Protein AF-A0A244EEE1-F1 (afdb_monomer_lite)

Secondary structure (DSSP, 8-state):
-HHHHHHHHHTSPSSEEE--HHHHHHHHHHHHTTSEEEE-PPPEE-GGG-EE-PPEEEEEE-HHHHHHHTTSSGGGS--S--SS----

Sequence (88 aa):
MPMELLRQIAQQTLPCTVYAPAEIDKLRVLRAADLVTAFIPPAEALPHGCESHRPAQVLAITAKGRQALQGQLEDAIAPEHQLARMHP

Foldseek 3Di:
DLLVLLVVCVVDDPFDKAQDPVNLVSVVVCVVVVQFDKAADDWDQDPPRDTDGDIIITHGGDPVNVCVNVVNCVVPPDPDPPPPPDDD

pLDDT: mean 82.54, std 17.15, range [45.22, 97.75]

Structure (mmCIF, N/CA/C/O backbone):
data_AF-A0A244EEE1-F1
#
_entry.id   AF-A0A244EEE1-F1
#
loop_
_atom_site.group_PDB
_atom_site.id
_atom_site.type_symbol
_atom_site.label_atom_id
_atom_site.label_alt_id
_atom_site.label_comp_id
_atom_site.label_asym_id
_atom_site.label_entity_id
_atom_site.label_seq_id
_atom_site.pdbx_PDB_ins_code
_atom_site.Cartn_x
_atom_site.Cartn_y
_atom_site.Cartn_z
_atom_site.occupancy
_atom_site.B_iso_or_equiv
_atom_site.auth_seq_id
_atom_site.auth_comp_id
_atom_site.auth_asym_id
_atom_site.auth_atom_id
_atom_site.pdbx_PDB_model_num
ATOM 1 N N . MET A 1 1 ? 6.452 10.882 -0.429 1.00 84.50 1 MET A N 1
ATOM 2 C CA . MET A 1 1 ? 6.822 9.812 0.551 1.00 84.50 1 MET A CA 1
ATOM 3 C C . MET A 1 1 ? 5.752 8.709 0.572 1.00 84.50 1 MET A C 1
ATOM 5 O O . MET A 1 1 ? 4.638 9.011 0.166 1.00 84.50 1 MET A O 1
ATOM 9 N N . PRO A 1 2 ? 5.999 7.463 1.030 1.00 88.19 2 PRO A N 1
ATOM 10 C CA . PRO A 1 2 ? 4.952 6.427 1.081 1.00 88.19 2 PRO A CA 1
ATOM 11 C C . PRO A 1 2 ? 3.728 6.831 1.920 1.00 88.19 2 PRO A C 1
ATOM 13 O O . PRO A 1 2 ? 2.596 6.649 1.488 1.00 88.19 2 PRO A O 1
ATOM 16 N N . MET A 1 3 ? 3.941 7.471 3.076 1.00 93.00 3 MET A N 1
ATOM 17 C CA . MET A 1 3 ? 2.849 7.965 3.933 1.00 93.00 3 MET A CA 1
ATOM 18 C C . MET A 1 3 ? 2.008 9.070 3.273 1.00 93.00 3 MET A C 1
ATOM 20 O O . MET A 1 3 ? 0.809 9.163 3.512 1.00 93.00 3 MET A O 1
ATOM 24 N N . GLU A 1 4 ? 2.600 9.881 2.398 1.00 92.75 4 GLU A N 1
ATOM 25 C CA . GLU A 1 4 ? 1.867 10.886 1.619 1.00 92.75 4 GLU A CA 1
ATOM 26 C C . GLU A 1 4 ? 0.916 10.223 0.614 1.00 92.75 4 GLU A C 1
ATOM 28 O O . GLU A 1 4 ? -0.250 10.608 0.539 1.00 92.75 4 GLU A O 1
ATOM 33 N N . LEU A 1 5 ? 1.362 9.157 -0.063 1.00 93.75 5 LEU A N 1
ATOM 34 C CA . LEU A 1 5 ? 0.490 8.353 -0.922 1.00 93.75 5 LEU A CA 1
ATOM 35 C C . LEU A 1 5 ? -0.648 7.708 -0.113 1.00 93.75 5 LEU A C 1
ATOM 37 O O . LEU A 1 5 ? -1.797 7.733 -0.547 1.00 93.75 5 LEU A O 1
ATOM 41 N N . LEU A 1 6 ? -0.377 7.188 1.090 1.00 94.81 6 LEU A N 1
ATOM 42 C CA . LEU A 1 6 ? -1.430 6.641 1.957 1.00 94.81 6 LEU A CA 1
ATOM 43 C C . LEU A 1 6 ? -2.505 7.694 2.283 1.00 94.81 6 LEU A C 1
ATOM 45 O O . LEU A 1 6 ? -3.699 7.396 2.222 1.00 94.81 6 LEU A O 1
ATOM 49 N N . ARG A 1 7 ? -2.095 8.938 2.568 1.00 94.56 7 ARG A N 1
ATOM 50 C CA . ARG A 1 7 ? -3.013 10.068 2.804 1.00 94.56 7 ARG A CA 1
ATOM 51 C C . ARG A 1 7 ? -3.816 10.428 1.558 1.00 94.56 7 ARG A C 1
ATOM 53 O O . ARG A 1 7 ? -4.988 10.775 1.675 1.00 94.56 7 ARG A O 1
ATOM 60 N N . GLN A 1 8 ? -3.218 10.350 0.372 1.00 94.38 8 GLN A N 1
ATOM 61 C CA . GLN A 1 8 ? -3.926 10.576 -0.891 1.00 94.38 8 GLN A CA 1
ATOM 62 C C . GLN A 1 8 ? -4.951 9.474 -1.174 1.00 94.38 8 GLN A C 1
ATOM 64 O O . GLN A 1 8 ? -6.079 9.773 -1.552 1.00 94.38 8 GLN A O 1
ATOM 69 N N . ILE A 1 9 ? -4.598 8.206 -0.951 1.00 95.56 9 ILE A N 1
ATOM 70 C CA . ILE A 1 9 ? -5.518 7.065 -1.086 1.00 95.56 9 ILE A CA 1
ATOM 71 C C . ILE A 1 9 ? -6.713 7.224 -0.137 1.00 95.56 9 ILE A C 1
ATOM 73 O O . ILE A 1 9 ? -7.844 6.976 -0.539 1.00 95.56 9 ILE A O 1
ATOM 77 N N . ALA A 1 10 ? -6.488 7.690 1.096 1.00 94.75 10 ALA A N 1
ATOM 78 C CA . ALA A 1 10 ? -7.547 7.895 2.088 1.00 94.75 10 ALA A CA 1
ATOM 79 C C . ALA A 1 10 ? -8.586 8.959 1.699 1.00 94.75 10 ALA A C 1
ATOM 81 O O . ALA A 1 10 ? -9.687 8.960 2.242 1.00 94.75 10 ALA A O 1
ATOM 82 N N . GLN A 1 11 ? -8.241 9.853 0.772 1.00 95.06 11 GLN A N 1
ATOM 83 C CA . GLN A 1 11 ? -9.137 10.885 0.244 1.00 95.06 11 GLN A CA 1
ATOM 84 C C . GLN A 1 11 ? -9.882 10.427 -1.022 1.00 95.06 11 GLN A C 1
ATOM 86 O O . GLN A 1 11 ? -10.719 11.163 -1.539 1.00 95.06 11 GLN A O 1
ATOM 91 N N . GLN A 1 12 ? -9.584 9.233 -1.538 1.00 94.19 12 GLN A N 1
ATOM 92 C CA . GLN A 1 12 ? -10.213 8.679 -2.733 1.00 94.19 12 GLN A CA 1
ATOM 93 C C . GLN A 1 12 ? -11.330 7.695 -2.382 1.00 94.19 12 GLN A C 1
ATOM 95 O O . GLN A 1 12 ? -11.356 7.092 -1.310 1.00 94.19 12 GLN A O 1
ATOM 100 N N . THR A 1 13 ? -12.245 7.492 -3.330 1.00 92.94 13 THR A N 1
ATOM 101 C CA . THR A 1 13 ? -13.204 6.384 -3.249 1.00 92.94 13 THR A CA 1
ATOM 102 C C . THR A 1 13 ? -12.497 5.093 -3.643 1.00 92.94 13 THR A C 1
ATOM 104 O O . THR A 1 13 ? -11.840 5.039 -4.682 1.00 92.94 13 THR A O 1
ATOM 107 N N . LEU A 1 14 ? -12.614 4.063 -2.806 1.00 93.31 14 LEU A N 1
ATOM 108 C CA . LEU A 1 14 ? -12.021 2.753 -3.056 1.00 93.31 14 LEU A CA 1
ATOM 109 C C . LEU A 1 14 ? -13.050 1.801 -3.689 1.00 93.31 14 LEU A C 1
ATOM 111 O O . LEU A 1 14 ? -14.229 1.874 -3.334 1.00 93.31 14 LEU A O 1
ATOM 115 N N . PRO A 1 15 ? -12.620 0.892 -4.584 1.00 95.75 15 PRO A N 1
ATOM 116 C CA . PRO A 1 15 ? -11.238 0.679 -5.032 1.00 95.75 15 PRO A CA 1
ATOM 117 C C . PRO A 1 15 ? -10.727 1.772 -5.990 1.00 95.75 15 PRO A C 1
ATOM 119 O O . PRO A 1 15 ? -11.486 2.285 -6.808 1.00 95.75 15 PRO A O 1
ATOM 122 N N . CYS A 1 16 ? -9.430 2.097 -5.925 1.00 96.00 16 CYS A N 1
ATOM 123 C CA . CYS A 1 16 ? -8.789 3.071 -6.821 1.00 96.00 16 CYS A CA 1
ATOM 124 C C . CYS A 1 16 ? -7.572 2.482 -7.551 1.00 96.00 16 CYS A C 1
ATOM 126 O O . CYS A 1 16 ? -6.921 1.555 -7.063 1.00 96.00 16 CYS A O 1
ATOM 128 N N . THR A 1 17 ? -7.268 3.013 -8.738 1.00 95.88 17 THR A N 1
ATOM 129 C CA . THR A 1 17 ? -6.194 2.513 -9.612 1.00 95.88 17 THR A CA 1
ATOM 130 C C . THR A 1 17 ? -4.993 3.456 -9.598 1.00 95.88 17 THR A C 1
ATOM 132 O O . THR A 1 17 ? -5.145 4.668 -9.736 1.00 95.88 17 THR A O 1
ATOM 135 N N . VAL A 1 18 ? -3.792 2.893 -9.477 1.00 94.38 18 VAL A N 1
ATOM 136 C CA . VAL A 1 18 ? -2.510 3.603 -9.467 1.00 94.38 18 VAL A CA 1
ATOM 137 C C . VAL A 1 18 ? -1.733 3.251 -10.732 1.00 94.38 18 VAL A C 1
ATOM 139 O O . VAL A 1 18 ? -1.421 2.086 -10.973 1.00 94.38 18 VAL A O 1
ATOM 142 N N . TYR A 1 19 ? -1.416 4.268 -11.532 1.00 91.81 19 TYR A N 1
ATOM 143 C CA . TYR A 1 19 ? -0.767 4.105 -12.840 1.00 91.81 19 TYR A CA 1
ATOM 144 C C . TYR A 1 19 ? 0.719 4.467 -12.829 1.00 91.81 19 TYR A C 1
ATOM 146 O O . TYR A 1 19 ? 1.502 3.885 -13.571 1.00 91.81 19 TYR A O 1
ATOM 154 N N . ALA A 1 20 ? 1.112 5.447 -12.013 1.00 91.06 20 ALA A N 1
ATOM 155 C CA . ALA A 1 20 ? 2.470 5.970 -12.026 1.00 91.06 20 ALA A CA 1
ATOM 156 C C . ALA A 1 20 ? 3.447 4.964 -11.384 1.00 91.06 20 ALA A C 1
ATOM 158 O O . ALA A 1 20 ? 3.233 4.601 -10.225 1.00 91.06 20 ALA A O 1
ATOM 159 N N . PRO A 1 21 ? 4.540 4.563 -12.065 1.00 88.50 21 PRO A N 1
ATOM 160 C CA . PRO A 1 21 ? 5.514 3.603 -11.536 1.00 88.50 21 PRO A CA 1
ATOM 161 C C . PRO A 1 21 ? 6.035 3.976 -10.143 1.00 88.50 21 PRO A C 1
ATOM 163 O O . PRO A 1 21 ? 5.968 3.168 -9.223 1.00 88.50 21 PRO A O 1
ATOM 166 N N . ALA A 1 22 ? 6.413 5.243 -9.949 1.00 89.69 22 ALA A N 1
ATOM 167 C CA . ALA A 1 22 ? 6.895 5.744 -8.663 1.00 89.69 22 ALA A CA 1
ATOM 168 C C . ALA A 1 22 ? 5.848 5.654 -7.532 1.00 89.69 22 ALA A C 1
ATOM 170 O O . ALA A 1 22 ? 6.203 5.451 -6.371 1.00 89.69 22 ALA A O 1
ATOM 171 N N . GLU A 1 23 ? 4.556 5.790 -7.848 1.00 93.06 23 GLU A N 1
ATOM 172 C CA . GLU A 1 23 ? 3.478 5.584 -6.873 1.00 93.06 23 GLU A CA 1
ATOM 173 C C . GLU A 1 23 ? 3.244 4.092 -6.611 1.00 93.06 23 GLU A C 1
ATOM 175 O O . GLU A 1 23 ? 2.968 3.705 -5.477 1.00 93.06 23 GLU A O 1
ATOM 180 N N . ILE A 1 24 ? 3.413 3.235 -7.622 1.00 93.19 24 ILE A N 1
ATOM 181 C CA . ILE A 1 24 ? 3.346 1.777 -7.464 1.00 93.19 24 ILE A CA 1
ATOM 182 C C . ILE A 1 24 ? 4.468 1.285 -6.537 1.00 93.19 24 ILE A C 1
ATOM 184 O O . ILE A 1 24 ? 4.209 0.448 -5.674 1.00 93.19 24 ILE A O 1
ATOM 188 N N . ASP A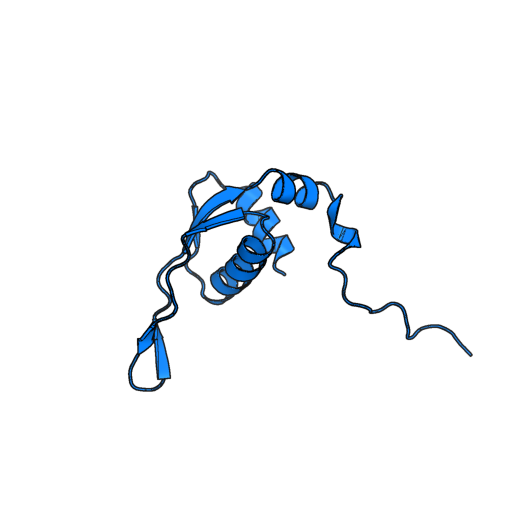 1 25 ? 5.682 1.829 -6.634 1.00 91.50 25 ASP A N 1
ATOM 189 C CA . ASP A 1 25 ? 6.776 1.482 -5.716 1.00 91.50 25 ASP A CA 1
ATOM 190 C C . ASP A 1 25 ? 6.479 1.888 -4.270 1.00 91.50 25 ASP A C 1
ATOM 192 O O . ASP A 1 25 ? 6.645 1.091 -3.344 1.00 91.50 25 ASP A O 1
ATOM 196 N N . LYS A 1 26 ? 5.930 3.087 -4.057 1.00 94.00 26 LYS A N 1
ATOM 197 C CA . LYS A 1 26 ? 5.443 3.503 -2.731 1.00 94.00 26 LYS A CA 1
ATOM 198 C C . LYS A 1 26 ? 4.324 2.584 -2.235 1.00 94.00 26 LYS A C 1
ATOM 200 O O . LYS A 1 26 ? 4.311 2.206 -1.064 1.00 94.00 26 LYS A O 1
ATOM 205 N N . LEU A 1 27 ? 3.406 2.193 -3.116 1.00 95.06 27 LEU A N 1
ATOM 206 C CA . LEU A 1 27 ? 2.310 1.285 -2.792 1.00 95.06 27 LEU A CA 1
ATOM 207 C C . LEU A 1 27 ? 2.820 -0.105 -2.388 1.00 95.06 27 LEU A C 1
ATOM 209 O O . LEU A 1 27 ? 2.256 -0.709 -1.475 1.00 95.06 27 LEU A O 1
ATOM 213 N N . ARG A 1 28 ? 3.908 -0.597 -2.999 1.00 93.44 28 ARG A N 1
ATOM 214 C CA . ARG A 1 28 ? 4.579 -1.844 -2.588 1.00 93.44 28 ARG A CA 1
ATOM 215 C C . ARG A 1 28 ? 5.064 -1.758 -1.144 1.00 93.44 28 ARG A C 1
ATOM 217 O O . ARG A 1 28 ? 4.814 -2.690 -0.384 1.00 93.44 28 ARG A O 1
ATOM 224 N N . VAL A 1 29 ? 5.671 -0.637 -0.749 1.00 95.06 29 VAL A N 1
ATOM 225 C CA . VAL A 1 29 ? 6.105 -0.399 0.640 1.00 95.06 29 VAL A CA 1
ATOM 226 C C . VAL A 1 29 ? 4.908 -0.381 1.597 1.00 95.06 29 VAL A C 1
ATOM 228 O O . VAL A 1 29 ? 4.921 -1.081 2.607 1.00 95.06 29 VAL A O 1
ATOM 231 N N . LEU A 1 30 ? 3.839 0.354 1.267 1.00 96.12 30 LEU A N 1
ATOM 232 C CA . LEU A 1 30 ? 2.625 0.414 2.097 1.00 96.12 30 LEU A CA 1
ATOM 233 C C . LEU A 1 30 ? 1.956 -0.95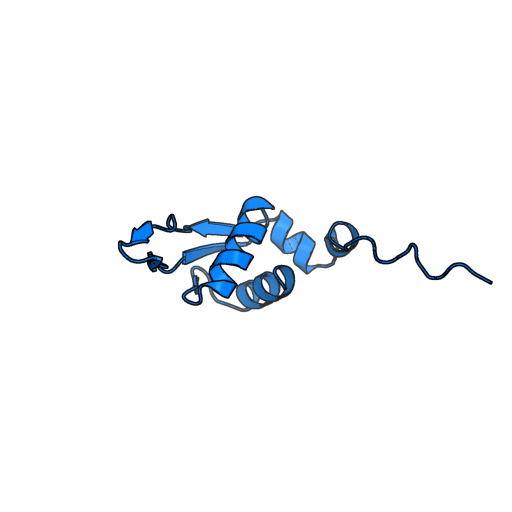8 2.263 1.00 96.12 30 LEU A C 1
ATOM 235 O O . LEU A 1 30 ? 1.489 -1.292 3.354 1.00 96.12 30 LEU A O 1
ATOM 239 N N . ARG A 1 31 ? 1.914 -1.753 1.188 1.00 95.88 31 ARG A N 1
ATOM 240 C CA . ARG A 1 31 ? 1.372 -3.117 1.195 1.00 95.88 31 ARG A CA 1
ATOM 241 C C . ARG A 1 31 ? 2.245 -4.057 2.023 1.00 95.88 31 ARG A C 1
ATOM 243 O O . ARG A 1 31 ? 1.707 -4.815 2.817 1.00 95.88 31 ARG A O 1
ATOM 250 N N . ALA A 1 32 ? 3.568 -3.987 1.878 1.00 95.38 32 ALA A N 1
ATOM 251 C CA . ALA A 1 32 ? 4.506 -4.780 2.677 1.00 95.38 32 ALA A CA 1
ATOM 252 C C . ALA A 1 32 ? 4.432 -4.443 4.177 1.00 95.38 32 ALA A C 1
ATOM 254 O O . ALA A 1 32 ? 4.627 -5.315 5.016 1.00 95.38 32 ALA A O 1
ATOM 255 N N . ALA A 1 33 ? 4.101 -3.194 4.516 1.00 94.94 33 ALA A N 1
ATOM 256 C CA . ALA A 1 33 ? 3.879 -2.743 5.888 1.00 94.94 33 ALA A CA 1
ATOM 257 C C . ALA A 1 33 ? 2.474 -3.068 6.441 1.00 94.94 33 ALA A C 1
ATOM 259 O O . ALA A 1 33 ? 2.170 -2.695 7.580 1.00 94.94 33 ALA A O 1
ATOM 260 N N . ASP A 1 34 ? 1.623 -3.750 5.669 1.00 96.50 34 ASP A N 1
ATOM 261 C CA . ASP A 1 34 ? 0.246 -4.107 6.033 1.00 96.50 34 ASP A CA 1
ATOM 262 C C . ASP A 1 34 ? -0.673 -2.889 6.276 1.00 96.50 34 ASP A C 1
ATOM 264 O O . ASP A 1 34 ? -1.634 -2.933 7.045 1.00 96.50 34 ASP A O 1
ATOM 268 N N . LEU A 1 35 ? -0.380 -1.751 5.635 1.00 96.69 35 LEU A N 1
ATOM 269 C CA . LEU A 1 35 ? -1.179 -0.520 5.759 1.00 96.69 35 LEU A CA 1
ATOM 270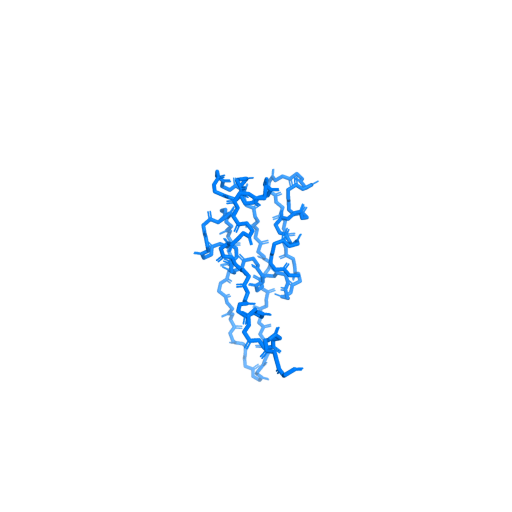 C C . LEU A 1 35 ? -2.337 -0.472 4.752 1.00 96.69 35 LEU A C 1
ATOM 272 O O . LEU A 1 35 ? -3.334 0.221 4.962 1.00 96.69 35 LEU A O 1
ATOM 276 N N . VAL A 1 36 ? -2.226 -1.223 3.658 1.00 97.19 36 VAL A N 1
ATOM 277 C CA . VAL A 1 36 ? -3.237 -1.294 2.598 1.00 97.19 36 VAL A CA 1
ATOM 278 C C . VAL A 1 36 ? -3.388 -2.715 2.083 1.00 97.19 36 VAL A C 1
ATOM 280 O O . VAL A 1 36 ? -2.429 -3.484 2.021 1.00 97.19 36 VAL A O 1
ATOM 283 N N . THR A 1 37 ? -4.591 -3.033 1.622 1.00 97.62 37 THR A N 1
ATOM 284 C CA . THR A 1 37 ? -4.844 -4.186 0.765 1.00 97.62 37 THR A CA 1
ATOM 285 C C . THR A 1 37 ? -4.822 -3.707 -0.680 1.00 97.62 37 THR A C 1
ATOM 287 O O . THR A 1 37 ? -5.678 -2.926 -1.096 1.00 97.62 37 THR A O 1
ATOM 290 N N . ALA A 1 38 ? -3.837 -4.165 -1.450 1.00 96.81 38 ALA A N 1
ATOM 291 C CA . ALA A 1 38 ? -3.675 -3.789 -2.849 1.00 96.81 38 ALA A CA 1
ATOM 292 C C . ALA A 1 38 ? -3.306 -4.995 -3.718 1.00 96.81 38 ALA A C 1
ATOM 294 O O . 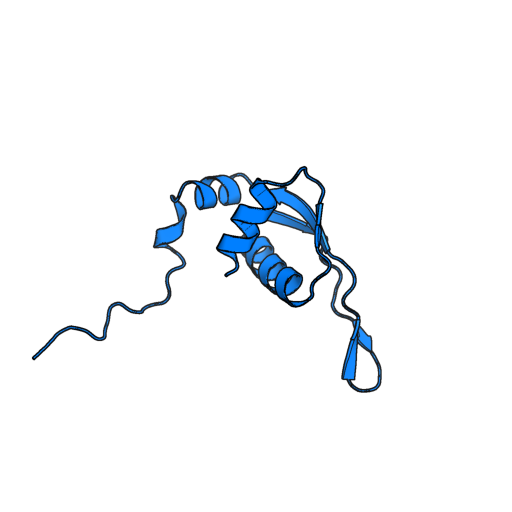ALA A 1 38 ? -2.571 -5.891 -3.287 1.00 96.81 38 ALA A O 1
ATOM 295 N N . PHE A 1 39 ? -3.795 -4.984 -4.954 1.00 95.69 39 PHE A N 1
ATOM 296 C CA . PHE A 1 39 ? -3.325 -5.831 -6.037 1.00 95.69 39 PHE A CA 1
ATOM 297 C C . PHE A 1 39 ? -2.220 -5.090 -6.792 1.00 95.69 39 PHE A C 1
ATOM 299 O O . PHE A 1 39 ? -2.461 -4.040 -7.386 1.00 95.69 39 PHE A O 1
ATOM 306 N N . ILE A 1 40 ? -1.001 -5.625 -6.749 1.00 93.25 4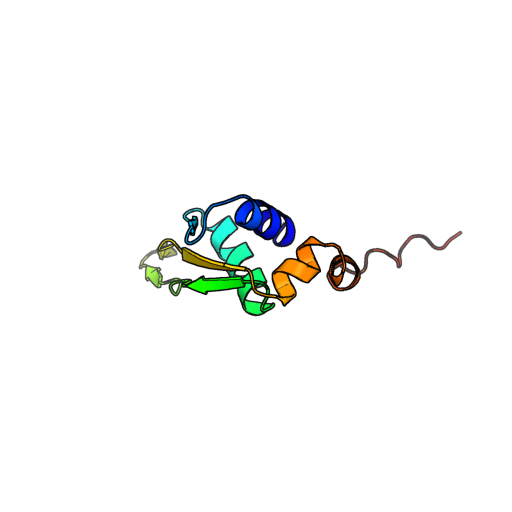0 ILE A N 1
ATOM 307 C CA . ILE A 1 40 ? 0.153 -5.057 -7.447 1.00 93.25 40 ILE A CA 1
ATOM 308 C C . ILE A 1 40 ? 0.679 -6.139 -8.390 1.00 93.25 40 ILE A C 1
ATOM 310 O O . ILE A 1 40 ? 1.183 -7.152 -7.897 1.00 93.25 40 ILE A O 1
ATOM 314 N N . PRO A 1 41 ? 0.543 -5.968 -9.714 1.00 88.06 41 PRO A N 1
ATOM 315 C CA . PRO A 1 41 ? 1.086 -6.927 -10.662 1.00 88.06 41 PRO A CA 1
ATOM 316 C C . PRO A 1 41 ? 2.621 -6.993 -10.550 1.00 88.06 41 PRO A C 1
ATOM 318 O O . PRO A 1 41 ? 3.265 -5.985 -10.223 1.00 88.06 41 PRO A O 1
ATOM 321 N N . PRO A 1 42 ? 3.223 -8.172 -10.793 1.00 82.00 42 PRO A N 1
ATOM 322 C CA . PRO A 1 42 ? 4.674 -8.297 -10.852 1.00 82.00 42 PRO A CA 1
ATOM 323 C C . PRO A 1 42 ? 5.230 -7.388 -11.953 1.00 82.00 42 PRO A C 1
ATOM 325 O O . PRO A 1 42 ? 4.589 -7.199 -12.987 1.00 82.00 42 PRO A O 1
ATOM 328 N N . ALA A 1 43 ? 6.416 -6.821 -11.723 1.00 75.62 43 ALA A N 1
ATOM 329 C CA . ALA A 1 43 ? 7.143 -6.148 -12.790 1.00 75.62 43 ALA A CA 1
ATOM 330 C C . ALA A 1 43 ? 7.621 -7.215 -13.781 1.00 75.62 43 ALA A C 1
ATOM 332 O O . ALA A 1 43 ? 8.297 -8.169 -13.393 1.00 75.62 43 ALA A O 1
ATOM 333 N N . GLU A 1 44 ? 7.236 -7.078 -15.044 1.00 72.81 44 GLU A N 1
ATOM 334 C CA . GLU A 1 44 ? 7.744 -7.928 -16.115 1.00 72.81 44 GLU A CA 1
ATOM 335 C C . GLU A 1 44 ? 8.912 -7.211 -16.784 1.00 72.81 44 GLU A C 1
ATOM 337 O O . GLU A 1 44 ? 8.748 -6.123 -17.347 1.00 72.81 44 GLU A O 1
ATOM 342 N N . ALA A 1 45 ? 10.089 -7.835 -16.717 1.00 69.62 45 ALA A N 1
ATOM 343 C CA . ALA A 1 45 ? 11.244 -7.403 -17.484 1.00 69.62 45 ALA A CA 1
ATOM 344 C C . ALA A 1 45 ? 10.969 -7.684 -18.966 1.00 69.62 45 ALA A C 1
ATOM 346 O O . ALA A 1 45 ? 10.838 -8.839 -19.379 1.00 69.62 45 ALA A O 1
ATOM 347 N N . LEU A 1 46 ? 10.856 -6.626 -19.762 1.00 73.62 46 LEU A N 1
ATOM 348 C CA . LEU A 1 46 ? 10.762 -6.735 -21.210 1.00 73.62 46 LEU A CA 1
ATOM 349 C C . LEU A 1 46 ? 12.176 -6.822 -21.807 1.00 73.62 46 LEU A C 1
ATOM 351 O O . LEU A 1 46 ? 13.141 -6.305 -21.228 1.00 73.62 46 LEU A O 1
ATOM 355 N N . PRO A 1 47 ? 12.328 -7.454 -22.984 1.00 72.69 47 PRO A N 1
ATOM 356 C CA . PRO A 1 47 ? 13.584 -7.399 -23.720 1.00 72.69 47 PRO A CA 1
ATOM 357 C C . PRO A 1 47 ? 14.015 -5.940 -23.948 1.00 72.69 47 PRO A C 1
ATOM 359 O O . PRO A 1 47 ? 13.180 -5.055 -24.129 1.00 72.69 47 PRO A O 1
ATOM 362 N N . HIS A 1 48 ? 15.331 -5.705 -23.942 1.00 73.56 48 HIS A N 1
ATOM 363 C CA . HIS A 1 48 ? 15.973 -4.385 -24.080 1.00 73.56 48 HIS A CA 1
ATOM 364 C C . HIS A 1 48 ? 15.881 -3.449 -22.862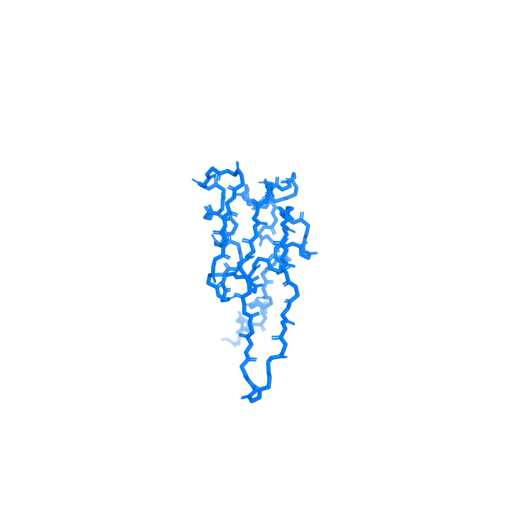 1.00 73.56 48 HIS A C 1
ATOM 366 O O . HIS A 1 48 ? 16.125 -2.253 -22.996 1.00 73.56 48 HIS A O 1
ATOM 372 N N . GLY A 1 49 ? 15.601 -3.982 -21.669 1.00 64.62 49 GLY A N 1
ATOM 373 C CA . GLY A 1 49 ? 15.670 -3.204 -20.425 1.00 64.62 49 GLY A CA 1
ATOM 374 C C . GLY A 1 49 ? 14.481 -2.267 -20.211 1.00 64.62 49 GLY A C 1
ATOM 375 O O . GLY A 1 49 ? 14.556 -1.365 -19.382 1.00 64.62 49 GLY A O 1
ATOM 376 N N . CYS A 1 50 ? 13.384 -2.472 -20.942 1.00 59.06 50 CYS A N 1
ATOM 377 C CA . CYS A 1 50 ? 12.108 -1.852 -20.611 1.00 59.06 50 CYS A CA 1
ATOM 378 C C . CYS A 1 50 ? 11.420 -2.633 -19.485 1.00 59.06 50 CYS A C 1
ATOM 380 O O . CYS A 1 50 ? 11.432 -3.862 -19.466 1.00 59.06 50 CYS A O 1
ATOM 382 N N . GLU A 1 51 ? 10.756 -1.926 -18.579 1.00 66.62 51 GLU A N 1
ATOM 383 C CA . GLU A 1 51 ? 9.899 -2.535 -17.562 1.00 66.62 51 GLU A CA 1
ATOM 384 C C . GLU A 1 51 ? 8.434 -2.266 -17.913 1.00 66.62 51 GLU A C 1
ATOM 386 O O . GLU A 1 51 ? 8.035 -1.121 -18.149 1.00 66.62 51 GLU A O 1
ATOM 391 N N . SER A 1 52 ? 7.615 -3.320 -17.975 1.00 67.38 52 SER A N 1
ATOM 392 C CA . SER A 1 52 ? 6.168 -3.147 -18.113 1.00 67.38 52 SER A CA 1
ATOM 393 C C . SER A 1 52 ? 5.561 -2.902 -16.736 1.00 67.38 52 SER A C 1
ATOM 395 O O . SER A 1 52 ? 5.425 -3.821 -15.925 1.00 67.38 52 SER A O 1
ATOM 397 N N . HIS A 1 53 ? 5.180 -1.655 -16.461 1.00 71.19 53 HIS A N 1
ATOM 398 C CA . HIS A 1 53 ? 4.444 -1.312 -15.248 1.00 71.19 53 HIS A CA 1
ATOM 399 C C . HIS A 1 53 ? 2.948 -1.387 -15.530 1.00 71.19 53 HIS A C 1
ATOM 401 O O . HIS A 1 53 ? 2.322 -0.429 -15.986 1.00 71.19 53 HIS A O 1
ATOM 407 N N . ARG A 1 54 ? 2.363 -2.556 -15.262 1.00 84.94 54 ARG A N 1
ATOM 408 C CA . ARG A 1 54 ? 0.907 -2.699 -15.241 1.00 84.94 54 ARG A CA 1
ATOM 409 C C . ARG A 1 54 ? 0.334 -1.888 -14.063 1.00 84.94 54 ARG A C 1
ATOM 411 O O . ARG A 1 54 ? 0.967 -1.836 -13.005 1.00 84.94 54 ARG A O 1
ATOM 418 N N . PRO A 1 55 ? -0.855 -1.279 -14.213 1.00 91.31 55 PRO A N 1
ATOM 419 C CA . PRO A 1 55 ? -1.462 -0.505 -13.140 1.00 91.31 55 PRO A CA 1
ATOM 420 C C . PRO A 1 55 ? -1.753 -1.385 -11.920 1.00 91.31 55 PRO A C 1
ATOM 422 O O . PRO A 1 55 ? -2.163 -2.542 -12.048 1.00 91.31 55 PRO A O 1
ATOM 425 N N . ALA A 1 56 ? -1.556 -0.819 -10.734 1.00 94.50 56 ALA A N 1
ATOM 426 C CA . ALA A 1 56 ? -1.914 -1.444 -9.469 1.00 94.50 56 ALA A CA 1
ATOM 427 C C . ALA A 1 56 ? -3.297 -0.970 -9.012 1.00 94.50 56 ALA A C 1
ATOM 429 O O . ALA A 1 56 ? -3.752 0.108 -9.392 1.00 94.50 56 ALA A O 1
ATOM 430 N N . GLN A 1 57 ? -3.959 -1.751 -8.164 1.00 96.94 57 GLN A N 1
ATOM 431 C CA . GLN A 1 57 ? -5.262 -1.400 -7.617 1.00 96.94 57 GLN A CA 1
ATOM 432 C C . GLN A 1 57 ? -5.241 -1.465 -6.097 1.00 96.94 57 GLN A C 1
ATOM 434 O O . GLN A 1 57 ? -4.845 -2.472 -5.509 1.00 96.94 57 GLN A O 1
ATOM 439 N N . VAL A 1 58 ? -5.687 -0.394 -5.454 1.00 97.44 58 VAL A N 1
ATOM 440 C CA . VAL A 1 58 ? -5.885 -0.344 -4.009 1.00 97.44 58 VAL A CA 1
ATOM 441 C C . VAL A 1 58 ? -7.327 -0.715 -3.717 1.00 97.44 58 VAL A C 1
ATOM 443 O O . VAL A 1 58 ? -8.252 -0.077 -4.215 1.00 97.44 58 VAL A O 1
ATOM 446 N N . LEU A 1 59 ? -7.512 -1.760 -2.920 1.00 97.75 59 LEU A N 1
ATOM 447 C CA . LEU A 1 59 ? -8.823 -2.316 -2.600 1.00 97.75 59 LEU A CA 1
ATOM 448 C C . LEU A 1 59 ? -9.373 -1.710 -1.310 1.00 97.75 59 LEU A C 1
ATOM 450 O O . LEU A 1 59 ? -10.548 -1.366 -1.234 1.00 97.75 59 LEU A O 1
ATOM 454 N N . ALA A 1 60 ? -8.517 -1.571 -0.297 1.00 97.62 60 ALA A N 1
ATOM 455 C CA . ALA A 1 60 ? -8.887 -1.049 1.012 1.00 97.62 60 ALA A CA 1
ATOM 456 C C . ALA A 1 60 ? -7.663 -0.499 1.757 1.00 97.62 60 ALA A C 1
ATOM 458 O O . ALA A 1 60 ? -6.539 -0.964 1.565 1.00 97.62 60 ALA A O 1
ATOM 459 N N . ILE A 1 61 ? -7.896 0.437 2.677 1.00 97.12 61 ILE A N 1
ATOM 460 C CA . ILE A 1 61 ? -6.941 0.764 3.746 1.00 97.12 61 ILE A CA 1
ATOM 461 C C . ILE A 1 61 ? -7.220 -0.179 4.925 1.00 97.12 61 ILE A C 1
ATOM 463 O O . ILE A 1 61 ? -8.382 -0.376 5.299 1.00 97.12 61 ILE A O 1
ATOM 467 N N . THR A 1 62 ? -6.181 -0.773 5.512 1.00 96.75 62 THR A N 1
ATOM 468 C CA . THR A 1 62 ? -6.328 -1.691 6.655 1.00 96.75 62 THR A CA 1
ATOM 469 C C . THR A 1 62 ? -6.626 -0.919 7.947 1.00 96.75 62 THR A C 1
ATOM 471 O O . THR A 1 62 ? -6.557 0.312 7.992 1.00 96.75 62 THR A O 1
ATOM 474 N N . ALA A 1 63 ? -6.955 -1.621 9.036 1.00 95.38 63 ALA A N 1
ATOM 475 C CA . ALA A 1 63 ? -7.076 -0.980 10.349 1.00 95.38 63 ALA A CA 1
ATOM 476 C C . ALA A 1 63 ? -5.754 -0.308 10.769 1.00 95.38 63 ALA A C 1
ATOM 478 O O . ALA A 1 63 ? -5.761 0.857 11.157 1.00 95.38 63 ALA A O 1
ATOM 479 N N . LYS A 1 64 ? -4.623 -0.997 10.566 1.00 95.19 64 LYS A N 1
ATOM 480 C CA . LYS A 1 64 ? -3.277 -0.471 10.824 1.00 95.19 64 LYS A CA 1
ATOM 481 C C . LYS A 1 64 ? -2.970 0.772 9.984 1.00 95.19 64 LYS A C 1
ATOM 483 O O . LYS A 1 64 ? -2.450 1.751 10.508 1.00 95.19 64 LYS A O 1
ATOM 488 N N . GLY A 1 65 ? -3.342 0.772 8.702 1.00 95.44 65 GLY A N 1
ATOM 489 C CA . GLY A 1 65 ? -3.212 1.945 7.833 1.00 95.44 65 GLY A CA 1
ATOM 490 C C . GLY A 1 65 ? -4.005 3.150 8.334 1.00 95.44 65 GLY A C 1
ATOM 491 O O . GLY A 1 65 ? -3.499 4.268 8.323 1.00 95.44 65 GLY A O 1
ATOM 492 N N . ARG A 1 66 ? -5.224 2.931 8.845 1.00 94.88 66 ARG A N 1
ATOM 493 C CA . ARG A 1 66 ? -6.028 3.997 9.464 1.00 94.88 66 ARG A CA 1
ATOM 494 C C . ARG A 1 66 ? -5.393 4.543 10.743 1.00 94.88 66 ARG A C 1
ATOM 496 O O . ARG A 1 66 ? -5.381 5.754 10.921 1.00 94.88 66 ARG A O 1
ATOM 503 N N . GLN A 1 67 ? -4.828 3.684 11.589 1.00 93.81 67 GLN A N 1
ATOM 504 C CA . GLN A 1 67 ? -4.085 4.118 12.779 1.00 93.81 67 GLN A CA 1
ATOM 505 C C . GLN A 1 67 ? -2.842 4.934 12.398 1.00 93.81 67 GLN A C 1
ATOM 507 O O . GLN A 1 67 ? -2.576 5.981 12.986 1.00 93.81 67 GLN A O 1
ATOM 512 N N . ALA A 1 68 ? -2.120 4.507 11.358 1.00 91.69 68 ALA A N 1
ATOM 513 C CA . ALA A 1 68 ? -0.975 5.242 10.831 1.00 91.69 68 ALA A CA 1
ATOM 514 C C . ALA A 1 68 ? -1.364 6.646 10.339 1.00 91.69 68 ALA A C 1
ATOM 516 O O . ALA A 1 68 ? -0.657 7.605 10.623 1.00 91.69 68 ALA A O 1
ATOM 517 N N . LEU A 1 69 ? -2.518 6.788 9.678 1.00 91.50 69 LEU A N 1
ATOM 518 C CA . LEU A 1 69 ? -3.057 8.084 9.242 1.00 91.50 69 LEU A CA 1
ATOM 519 C C . LEU A 1 69 ? -3.459 9.012 10.396 1.00 91.50 69 LEU A C 1
ATOM 521 O O . LEU A 1 69 ? -3.514 10.225 10.212 1.00 91.50 69 LEU A O 1
ATOM 525 N N . GLN A 1 70 ? -3.754 8.453 11.568 1.00 89.19 70 GLN A N 1
ATOM 526 C CA . GLN A 1 70 ? -4.080 9.202 12.782 1.00 89.19 70 GLN A CA 1
ATOM 527 C C . GLN A 1 70 ? -2.826 9.644 13.557 1.00 89.19 70 GLN A C 1
ATOM 529 O O . GLN A 1 70 ? -2.946 10.107 14.689 1.00 89.19 70 GLN A O 1
ATOM 534 N N . GLY A 1 71 ? -1.628 9.475 12.986 1.00 78.31 71 GLY A N 1
ATOM 535 C CA . GLY A 1 71 ? -0.362 9.824 13.631 1.00 78.31 71 GLY A CA 1
ATOM 536 C C . GLY A 1 71 ? 0.086 8.835 14.707 1.00 78.31 71 GLY A C 1
ATOM 537 O O . GLY A 1 71 ? 1.076 9.080 15.385 1.00 78.31 71 GLY A O 1
ATOM 538 N N . GLN A 1 72 ? -0.590 7.691 14.858 1.00 61.44 72 GLN A N 1
ATOM 539 C CA . GLN A 1 72 ? -0.252 6.691 15.883 1.00 61.44 72 GLN A CA 1
ATOM 540 C C . GLN A 1 72 ? 0.957 5.821 15.502 1.00 61.44 72 GLN A C 1
ATOM 542 O O . GLN A 1 72 ? 1.450 5.063 16.331 1.00 61.44 72 GLN A O 1
ATOM 547 N N . LEU A 1 73 ? 1.420 5.903 14.249 1.00 58.47 73 LEU A N 1
ATOM 548 C CA . LEU A 1 73 ? 2.538 5.110 13.722 1.00 58.47 73 LEU A CA 1
ATOM 549 C C . LEU A 1 73 ? 3.681 5.975 13.158 1.00 58.47 73 LEU A C 1
ATOM 551 O O . LEU A 1 73 ? 4.697 5.427 12.743 1.00 58.47 73 LEU A O 1
ATOM 555 N N . GLU A 1 74 ? 3.537 7.306 13.129 1.00 53.09 74 GLU A N 1
ATOM 556 C CA . GLU A 1 74 ? 4.543 8.221 12.554 1.00 53.09 74 GLU A CA 1
ATOM 557 C C . GLU A 1 74 ? 5.869 8.224 13.341 1.00 53.09 74 GLU A C 1
ATOM 559 O O . GLU A 1 74 ? 6.912 8.515 12.762 1.00 53.09 74 GLU A O 1
ATOM 564 N N . ASP A 1 75 ? 5.856 7.782 14.602 1.00 49.03 75 ASP A N 1
ATOM 565 C CA . ASP A 1 75 ? 7.055 7.622 15.439 1.00 49.03 75 ASP A CA 1
ATOM 566 C C . ASP A 1 75 ? 7.937 6.418 15.029 1.00 49.03 75 ASP A C 1
ATOM 568 O O . ASP A 1 75 ? 9.136 6.400 15.283 1.00 49.03 75 ASP A O 1
ATOM 572 N N . ALA A 1 76 ? 7.381 5.422 14.325 1.00 48.03 76 ALA A N 1
ATOM 573 C CA . ALA A 1 76 ? 8.072 4.155 14.044 1.00 48.03 76 ALA A CA 1
ATOM 574 C C . ALA A 1 76 ? 8.751 4.077 12.660 1.00 48.03 76 ALA A C 1
ATOM 576 O O . ALA A 1 76 ? 9.384 3.069 12.348 1.00 48.03 76 ALA A O 1
ATOM 577 N N . ILE A 1 77 ? 8.592 5.096 11.807 1.00 51.31 77 ILE A N 1
ATOM 578 C CA . ILE A 1 77 ? 9.075 5.083 10.408 1.00 51.31 77 ILE A CA 1
ATOM 579 C C . ILE A 1 77 ? 9.997 6.272 10.089 1.00 51.31 77 ILE A C 1
ATOM 581 O O . ILE A 1 77 ? 10.333 6.503 8.926 1.00 51.31 77 ILE A O 1
ATOM 585 N N . ALA A 1 78 ? 10.409 7.040 11.100 1.00 48.94 78 ALA A N 1
ATOM 586 C CA . ALA A 1 78 ? 11.401 8.089 10.921 1.00 48.94 78 ALA A CA 1
ATOM 587 C C . ALA A 1 78 ? 12.807 7.467 10.792 1.00 48.94 78 ALA A C 1
ATOM 589 O O . ALA A 1 78 ? 13.235 6.744 11.693 1.00 48.94 78 ALA A O 1
ATOM 590 N N . PRO A 1 79 ? 13.556 7.747 9.711 1.00 50.06 79 PRO A N 1
ATOM 591 C CA . PRO A 1 79 ? 14.972 7.422 9.664 1.00 50.06 79 PRO A CA 1
ATOM 592 C C . PRO A 1 79 ? 15.713 8.348 10.639 1.00 50.06 79 PRO A C 1
ATOM 594 O O . PRO A 1 79 ? 15.705 9.561 10.460 1.00 50.06 79 PRO A O 1
ATOM 597 N N . GLU A 1 80 ? 16.266 7.776 11.709 1.00 51.81 80 GLU A N 1
ATOM 598 C CA . GLU A 1 80 ? 17.609 7.992 12.289 1.00 51.81 80 GLU A CA 1
ATOM 599 C C . GLU A 1 80 ? 18.374 9.335 12.106 1.00 51.81 80 GLU A C 1
ATOM 601 O O . GLU A 1 80 ? 19.597 9.371 12.199 1.00 51.81 80 GLU A O 1
ATOM 606 N N . HIS A 1 81 ? 17.713 10.482 11.950 1.00 48.50 81 HIS A N 1
ATOM 607 C CA . HIS A 1 81 ? 18.360 11.803 11.867 1.00 48.50 81 HIS A CA 1
ATOM 608 C C . HIS A 1 81 ? 18.411 12.566 13.204 1.00 48.50 81 HIS A C 1
ATOM 610 O O . HIS A 1 81 ? 18.497 13.792 13.221 1.00 48.50 81 HIS A O 1
ATOM 616 N N . GLN A 1 82 ? 18.451 11.854 14.334 1.00 50.09 82 GLN A N 1
ATOM 617 C CA . GLN A 1 82 ? 18.692 12.430 15.665 1.00 50.09 82 GLN A CA 1
ATOM 618 C C . GLN A 1 82 ? 19.970 11.844 16.303 1.00 50.09 82 GLN A C 1
ATOM 620 O O . GLN A 1 82 ? 19.953 11.396 17.442 1.00 50.09 82 GLN A O 1
ATOM 625 N N . LEU A 1 83 ? 21.100 11.820 15.583 1.00 50.41 83 LEU A N 1
ATOM 626 C CA . LEU A 1 83 ? 22.416 11.546 16.196 1.00 50.41 83 LEU A CA 1
ATOM 627 C C . LEU A 1 83 ? 23.561 12.424 15.654 1.00 50.41 83 LEU A C 1
ATOM 629 O O . LEU A 1 83 ? 24.719 12.028 15.690 1.00 50.41 83 LEU A O 1
ATOM 633 N N . ALA A 1 84 ? 23.271 13.629 15.151 1.00 53.06 84 ALA A N 1
ATOM 634 C CA . ALA A 1 84 ? 24.325 14.515 14.632 1.00 53.06 84 ALA A CA 1
ATOM 635 C C . ALA A 1 84 ? 24.200 15.987 15.047 1.00 53.06 84 ALA A C 1
ATOM 637 O O . ALA A 1 84 ? 24.734 16.863 14.371 1.00 53.06 84 ALA A O 1
ATOM 638 N N . ARG A 1 85 ? 23.507 16.292 16.153 1.00 51.75 85 ARG A N 1
ATOM 639 C CA . ARG A 1 85 ? 23.545 17.632 16.769 1.00 51.75 85 ARG A CA 1
ATOM 640 C C . ARG A 1 85 ? 23.622 17.553 18.293 1.00 51.75 85 ARG A C 1
ATOM 642 O O . ARG A 1 85 ? 22.806 18.127 19.001 1.00 51.75 85 ARG A O 1
ATOM 649 N N . MET A 1 86 ? 24.624 16.829 18.783 1.00 56.38 86 MET A N 1
ATOM 650 C CA . MET A 1 86 ? 25.190 17.047 20.113 1.00 56.38 86 MET A CA 1
ATOM 651 C C . MET A 1 86 ? 26.650 17.480 19.947 1.00 56.38 86 MET A C 1
ATOM 653 O O . MET A 1 86 ? 27.503 16.654 19.639 1.00 56.38 86 MET A O 1
ATOM 657 N N . HIS A 1 87 ? 26.866 18.774 20.215 1.00 45.22 87 HIS A N 1
ATOM 658 C CA . HIS A 1 87 ? 28.116 19.445 20.606 1.00 45.22 87 HIS A CA 1
ATOM 659 C C . HIS A 1 87 ? 29.232 19.625 19.555 1.00 45.22 87 HIS A C 1
ATOM 661 O O . HIS A 1 87 ? 29.260 18.909 18.552 1.00 45.22 87 HIS A O 1
ATOM 667 N N . PRO A 1 88 ? 30.167 20.582 19.756 1.00 63.25 88 PRO A N 1
ATOM 668 C CA . PRO A 1 88 ? 30.477 21.343 20.980 1.00 63.25 88 PRO A CA 1
ATOM 669 C C . PRO A 1 88 ? 29.730 22.668 21.194 1.00 63.25 88 PRO A C 1
ATOM 671 O O . PRO A 1 88 ? 29.327 23.311 20.204 1.00 63.25 88 PRO A O 1
#

Radius of gyration: 16.08 Å; chains: 1; bounding box: 44×30×45 Å